Protein AF-A0A4P6JIM8-F1 (afdb_monomer_lite)

Secondary structure (DSSP, 8-state):
--TTTTTGGG-TT-S-THHHHHHHHHHHH----------GGGS-----SEEEEEES-HHHHHHIIIIIT--EEEEEEEETTTTEEEEEEE-SS-SS-EEEEEE-TT-PPPPP-

Structure (mmCIF, N/CA/C/O backbone):
data_AF-A0A4P6JIM8-F1
#
_entry.id   AF-A0A4P6JIM8-F1
#
loop_
_atom_site.group_PDB
_atom_site.id
_atom_site.type_symbol
_atom_site.label_atom_id
_atom_site.label_alt_id
_atom_site.label_comp_id
_atom_site.label_asym_id
_atom_site.label_entity_id
_atom_site.label_seq_id
_atom_site.pdbx_PDB_ins_code
_atom_site.Cartn_x
_atom_site.Cartn_y
_atom_site.Cartn_z
_atom_site.occupancy
_atom_site.B_iso_or_equiv
_atom_site.auth_seq_id
_atom_site.auth_comp_id
_atom_site.auth_asym_id
_atom_site.auth_atom_id
_atom_site.pdbx_PDB_model_num
ATOM 1 N N . MET A 1 1 ? 17.691 5.859 5.488 1.00 37.38 1 MET A N 1
ATOM 2 C CA . MET A 1 1 ? 17.201 6.583 4.289 1.00 37.38 1 MET A CA 1
ATOM 3 C C . MET A 1 1 ? 15.914 7.335 4.661 1.00 37.38 1 MET A C 1
ATOM 5 O O . MET A 1 1 ? 15.002 7.467 3.856 1.00 37.38 1 MET A O 1
ATOM 9 N N . ASP A 1 2 ? 15.859 7.884 5.883 1.00 37.16 2 ASP A N 1
ATOM 10 C CA . ASP A 1 2 ? 14.596 7.929 6.650 1.00 37.16 2 ASP A CA 1
ATOM 11 C C . ASP A 1 2 ? 14.056 9.359 6.836 1.00 37.16 2 ASP A C 1
ATOM 13 O O . ASP A 1 2 ? 12.953 9.570 7.327 1.00 37.16 2 ASP A O 1
ATOM 17 N N . ASN A 1 3 ? 14.809 10.366 6.381 1.00 34.84 3 ASN A N 1
ATOM 18 C CA . ASN A 1 3 ? 14.532 11.774 6.687 1.00 34.84 3 ASN A CA 1
ATOM 19 C C . ASN A 1 3 ? 13.673 12.512 5.645 1.00 34.84 3 ASN A C 1
ATOM 21 O O . ASN A 1 3 ? 13.305 13.657 5.885 1.00 34.84 3 ASN A O 1
ATOM 25 N N . ILE A 1 4 ? 13.348 11.900 4.498 1.00 45.25 4 ILE A N 1
ATOM 26 C CA . ILE A 1 4 ? 12.535 12.555 3.450 1.00 45.25 4 ILE A CA 1
ATOM 27 C C . ILE A 1 4 ? 11.038 12.259 3.637 1.00 45.25 4 ILE A C 1
ATOM 29 O O . ILE A 1 4 ? 10.200 13.130 3.418 1.00 45.25 4 ILE A O 1
ATOM 33 N N . CYS A 1 5 ? 10.683 11.054 4.098 1.00 44.03 5 CYS A N 1
ATOM 34 C CA . CYS A 1 5 ? 9.285 10.618 4.186 1.00 44.03 5 CYS A CA 1
ATOM 35 C C . CYS A 1 5 ? 8.463 11.375 5.243 1.00 44.03 5 CYS A C 1
ATOM 37 O O . CYS A 1 5 ? 7.279 11.618 5.030 1.00 44.03 5 CYS A O 1
ATOM 39 N N . ASN A 1 6 ? 9.087 11.810 6.342 1.00 40.25 6 ASN A N 1
ATOM 40 C CA . ASN A 1 6 ? 8.390 12.556 7.393 1.00 40.25 6 ASN A CA 1
ATOM 41 C C . ASN A 1 6 ? 8.058 14.008 7.004 1.00 40.25 6 ASN A C 1
ATOM 43 O O . ASN A 1 6 ? 7.178 14.600 7.618 1.00 40.25 6 ASN A O 1
ATOM 47 N N . SER A 1 7 ? 8.722 14.595 5.996 1.00 39.44 7 SER A N 1
ATOM 48 C CA . SER A 1 7 ? 8.581 16.032 5.701 1.00 39.44 7 SER A CA 1
ATOM 49 C C . SER A 1 7 ? 7.537 16.366 4.631 1.00 39.44 7 SER A C 1
ATOM 51 O O . SER A 1 7 ? 7.163 17.530 4.493 1.00 39.44 7 SER A O 1
ATOM 53 N N . LEU A 1 8 ? 7.077 15.390 3.841 1.00 40.44 8 LEU A N 1
ATOM 54 C CA . LEU A 1 8 ? 6.176 15.658 2.711 1.00 40.44 8 LEU A CA 1
ATOM 55 C C . LEU A 1 8 ? 4.725 15.923 3.143 1.00 40.44 8 LEU A C 1
ATOM 57 O O . LEU A 1 8 ? 3.995 16.593 2.416 1.00 40.44 8 LEU A O 1
ATOM 61 N N . VAL A 1 9 ? 4.323 15.485 4.342 1.00 43.75 9 VAL A N 1
ATOM 62 C CA . VAL A 1 9 ? 2.962 15.706 4.868 1.00 43.75 9 VAL A CA 1
ATOM 63 C C . VAL A 1 9 ? 2.783 17.117 5.459 1.00 43.75 9 VAL A C 1
ATOM 65 O O . VAL A 1 9 ? 1.659 17.599 5.564 1.00 43.75 9 VAL A O 1
ATOM 68 N N . ASP A 1 10 ? 3.872 17.828 5.768 1.00 38.28 10 ASP A N 1
ATOM 69 C CA . ASP A 1 10 ? 3.820 19.182 6.347 1.00 38.28 10 ASP A CA 1
ATOM 70 C C . ASP A 1 10 ? 4.010 20.302 5.298 1.00 38.28 10 ASP A C 1
ATOM 72 O O . ASP A 1 10 ? 4.033 21.483 5.639 1.00 38.28 10 ASP A O 1
ATOM 76 N N . CYS A 1 11 ? 4.132 19.961 4.008 1.00 38.00 11 CYS A N 1
ATOM 77 C CA . CYS A 1 11 ? 4.525 20.900 2.942 1.00 38.00 11 CYS A CA 1
ATOM 78 C C . CYS A 1 11 ? 3.443 21.229 1.894 1.00 38.00 11 CYS A C 1
ATOM 80 O O . CYS A 1 11 ? 3.746 21.799 0.845 1.00 38.00 11 CYS A O 1
ATOM 82 N N . LEU A 1 12 ? 2.168 20.966 2.173 1.00 38.94 12 LEU A N 1
ATOM 83 C CA . LEU A 1 12 ? 1.058 21.553 1.413 1.00 38.94 12 LEU A CA 1
ATOM 84 C C . LEU A 1 12 ? 0.401 22.620 2.303 1.00 38.94 12 LEU A C 1
ATOM 86 O O . LEU A 1 12 ? -0.417 22.250 3.141 1.00 38.94 12 LEU A O 1
ATOM 90 N N . PRO A 1 13 ? 0.748 23.924 2.184 1.00 42.94 13 PRO A N 1
ATOM 91 C CA . PRO A 1 13 ? 0.773 24.635 0.906 1.00 42.94 13 PRO A CA 1
ATOM 92 C C . PRO A 1 13 ? 1.829 25.761 0.850 1.00 42.94 13 PRO A C 1
ATOM 94 O O . PRO A 1 13 ? 1.505 26.911 1.145 1.00 42.94 13 PRO A O 1
ATOM 97 N N . GLN A 1 14 ? 3.072 25.508 0.429 1.00 39.59 14 GLN A N 1
ATOM 98 C CA . GLN A 1 14 ? 3.982 26.616 0.094 1.00 39.59 14 GLN A CA 1
ATOM 99 C C . GLN A 1 14 ? 4.740 26.381 -1.212 1.00 39.59 14 GLN A C 1
ATOM 101 O O . GLN A 1 14 ? 5.315 25.335 -1.490 1.00 39.59 14 GLN A O 1
ATOM 106 N N . ARG A 1 15 ? 4.643 27.405 -2.057 1.00 42.53 15 ARG A N 1
ATOM 107 C CA . ARG A 1 15 ? 5.151 27.494 -3.421 1.00 42.53 15 ARG A CA 1
ATOM 108 C C . ARG A 1 15 ? 6.684 27.348 -3.408 1.00 42.53 15 ARG A C 1
ATOM 110 O O . ARG A 1 15 ? 7.339 27.932 -2.555 1.00 42.53 15 ARG A O 1
ATOM 117 N N . ASN A 1 16 ? 7.216 26.634 -4.404 1.00 41.09 16 ASN A N 1
ATOM 118 C CA . ASN A 1 16 ? 8.638 26.368 -4.697 1.00 41.09 16 ASN A CA 1
ATOM 119 C C . ASN A 1 16 ? 9.379 25.337 -3.814 1.00 41.09 16 ASN A C 1
ATOM 121 O O . ASN A 1 16 ? 10.208 25.677 -2.977 1.00 41.09 16 ASN A O 1
ATOM 125 N N . CYS A 1 17 ? 9.207 24.052 -4.154 1.00 40.41 17 CYS A N 1
ATOM 126 C CA . CYS A 1 17 ? 10.015 22.914 -3.677 1.00 40.41 17 CYS A CA 1
ATOM 127 C C . CYS A 1 17 ? 11.519 22.958 -4.046 1.00 40.41 17 CYS A C 1
ATOM 129 O O . CYS A 1 17 ? 12.278 22.108 -3.588 1.00 40.41 17 CYS A O 1
ATOM 131 N N . SER A 1 18 ? 11.989 23.909 -4.861 1.00 45.91 18 SER A N 1
ATOM 132 C CA . SER A 1 18 ? 13.383 23.919 -5.337 1.00 45.91 18 SER A CA 1
ATOM 133 C C . SER A 1 18 ? 14.402 24.348 -4.275 1.00 45.91 18 SER A C 1
ATOM 135 O O . SER A 1 18 ? 15.526 23.856 -4.273 1.00 45.91 18 SER A O 1
ATOM 137 N N . ALA A 1 19 ? 14.028 25.221 -3.335 1.00 41.22 19 ALA A N 1
ATOM 138 C CA . ALA A 1 19 ? 14.995 25.836 -2.421 1.00 41.22 19 ALA A CA 1
ATOM 139 C C . ALA A 1 19 ? 15.463 24.907 -1.281 1.00 41.22 19 ALA A C 1
ATOM 141 O O . ALA A 1 19 ? 16.613 24.989 -0.848 1.00 41.22 19 ALA A O 1
ATOM 142 N N . LEU A 1 20 ? 14.601 24.002 -0.804 1.00 44.16 20 LEU A N 1
ATOM 143 C CA . LEU A 1 20 ? 14.899 23.148 0.356 1.00 44.16 20 LEU A CA 1
ATOM 144 C C . LEU A 1 20 ? 15.730 21.908 -0.010 1.00 44.16 20 LEU A C 1
ATOM 146 O O . LEU A 1 20 ? 16.654 21.553 0.723 1.00 44.16 20 LEU A O 1
ATOM 150 N N . ALA A 1 21 ? 15.493 21.309 -1.182 1.00 47.53 21 ALA A N 1
ATOM 151 C CA . ALA A 1 21 ? 16.329 20.221 -1.702 1.00 47.53 21 ALA A CA 1
ATOM 152 C C . ALA A 1 21 ? 17.781 20.683 -1.954 1.00 47.53 21 ALA A C 1
ATOM 154 O O . ALA A 1 21 ? 18.746 19.943 -1.749 1.00 47.53 21 ALA A O 1
ATOM 155 N N . GLU A 1 22 ? 17.943 21.948 -2.344 1.00 44.38 22 GLU A N 1
ATOM 156 C CA . GLU A 1 22 ? 19.227 22.562 -2.660 1.00 44.38 22 GLU A CA 1
ATOM 157 C C . GLU A 1 22 ? 20.127 22.830 -1.444 1.00 44.38 22 GLU A C 1
ATOM 159 O O . GLU A 1 22 ? 21.359 22.820 -1.585 1.00 44.38 22 GLU A O 1
ATOM 164 N N . ALA A 1 23 ? 19.536 23.080 -0.274 1.00 44.47 23 ALA A N 1
ATOM 165 C CA . ALA A 1 23 ? 20.270 23.345 0.961 1.00 44.47 23 ALA A CA 1
ATOM 166 C C . ALA A 1 23 ? 20.845 22.054 1.566 1.00 44.47 23 ALA A C 1
ATOM 168 O O . ALA A 1 23 ? 22.008 22.032 1.975 1.00 44.47 23 ALA A O 1
ATOM 169 N N . LEU A 1 24 ? 20.079 20.955 1.539 1.00 48.84 24 LEU A N 1
ATOM 170 C CA . LEU A 1 24 ? 20.529 19.667 2.074 1.00 48.84 24 LEU A CA 1
ATOM 171 C C . LEU A 1 24 ? 21.679 19.064 1.248 1.00 48.84 24 LEU A C 1
ATOM 173 O O . LEU A 1 24 ? 22.679 18.626 1.808 1.00 48.84 24 LEU A O 1
ATOM 177 N N . PHE A 1 25 ? 21.597 19.092 -0.086 1.00 44.22 25 PHE A N 1
ATOM 178 C CA . PHE A 1 25 ? 22.611 18.477 -0.957 1.00 44.22 25 PHE A CA 1
ATOM 179 C C . PHE A 1 25 ? 23.996 19.157 -0.878 1.00 44.22 25 PHE A C 1
ATOM 181 O O . PHE A 1 25 ? 25.038 18.508 -1.016 1.00 44.22 25 PHE A O 1
ATOM 188 N N . THR A 1 26 ? 24.019 20.469 -0.622 1.00 42.91 26 THR A N 1
ATOM 189 C CA . THR A 1 26 ? 25.259 21.261 -0.554 1.00 42.91 26 THR A CA 1
ATOM 190 C C . THR A 1 26 ? 26.034 20.997 0.740 1.00 42.91 26 THR A C 1
ATOM 192 O O . THR A 1 26 ? 27.263 20.936 0.712 1.00 42.91 26 THR A O 1
ATOM 195 N N . MET A 1 27 ? 25.336 20.794 1.863 1.00 48.19 27 MET A N 1
ATOM 196 C CA . MET A 1 27 ? 25.985 20.602 3.165 1.00 48.19 27 MET A CA 1
ATOM 197 C C . MET A 1 27 ? 26.636 19.220 3.333 1.00 48.19 27 MET A C 1
ATOM 199 O O . MET A 1 27 ? 27.608 19.109 4.072 1.00 48.19 27 MET A O 1
ATOM 203 N N . PHE A 1 28 ? 26.180 18.188 2.611 1.00 50.38 28 PHE A N 1
ATOM 204 C CA . PHE A 1 28 ? 26.717 16.824 2.749 1.00 50.38 28 PHE A CA 1
ATOM 205 C C . PHE A 1 28 ? 27.874 16.469 1.799 1.00 50.38 28 PHE A C 1
ATOM 207 O O . PHE A 1 28 ? 28.575 15.494 2.053 1.00 50.38 28 PHE A O 1
ATOM 214 N N . THR A 1 29 ? 28.103 17.218 0.711 1.00 56.72 29 THR A N 1
ATOM 215 C CA . THR A 1 29 ? 29.044 16.787 -0.350 1.00 56.72 29 THR A CA 1
ATOM 216 C C . THR A 1 29 ? 30.269 17.680 -0.549 1.00 56.72 29 THR A C 1
ATOM 218 O O . THR A 1 29 ? 31.181 17.289 -1.276 1.00 56.72 29 THR A O 1
ATOM 221 N N . GLY A 1 30 ? 30.314 18.884 0.039 1.00 44.66 30 GLY A N 1
ATOM 222 C CA . GLY A 1 30 ? 31.434 19.829 -0.121 1.00 44.66 30 GLY A CA 1
ATOM 223 C C . GLY A 1 30 ? 31.719 20.263 -1.572 1.00 44.66 30 GLY A C 1
ATOM 224 O O . GLY A 1 30 ? 32.714 20.935 -1.847 1.00 44.66 30 GLY A O 1
ATOM 225 N N . ARG A 1 31 ? 30.864 19.887 -2.529 1.00 56.78 31 ARG A N 1
ATOM 226 C CA . ARG A 1 31 ? 31.055 20.131 -3.959 1.00 56.78 31 ARG A CA 1
ATOM 227 C C . ARG A 1 31 ? 30.418 21.472 -4.321 1.00 56.78 31 ARG A C 1
ATOM 229 O O . ARG A 1 31 ? 29.209 21.639 -4.179 1.00 56.78 31 ARG A O 1
ATOM 236 N N . ARG A 1 32 ? 31.213 22.433 -4.823 1.00 52.69 32 ARG A N 1
ATOM 237 C CA . ARG A 1 32 ? 30.679 23.667 -5.439 1.00 52.69 32 ARG A CA 1
ATOM 238 C C . ARG A 1 32 ? 29.628 23.282 -6.484 1.00 52.69 32 ARG A C 1
ATOM 240 O O . ARG A 1 32 ? 29.932 22.503 -7.390 1.00 52.69 32 ARG A O 1
ATOM 247 N N . LYS A 1 33 ? 28.424 23.857 -6.382 1.00 48.19 33 LYS A N 1
ATOM 248 C CA . LYS A 1 33 ? 27.406 23.782 -7.433 1.00 48.19 33 LYS A CA 1
ATOM 249 C C . LYS A 1 33 ? 28.012 24.342 -8.716 1.00 48.19 33 LYS A C 1
ATOM 251 O O . LYS A 1 33 ? 28.247 25.540 -8.836 1.00 48.19 33 LYS A O 1
ATOM 256 N N . LYS A 1 34 ? 28.289 23.465 -9.677 1.00 51.47 34 LYS A N 1
ATOM 257 C CA . LYS A 1 34 ? 28.389 23.878 -11.070 1.00 51.47 34 LYS A CA 1
ATOM 258 C C . LYS A 1 34 ? 26.957 24.220 -11.458 1.00 51.47 34 LYS A C 1
ATOM 260 O O . LYS A 1 34 ? 26.107 23.336 -11.391 1.00 51.47 34 LYS A O 1
ATOM 265 N N . THR A 1 35 ? 26.672 25.484 -11.759 1.00 52.47 35 THR A N 1
ATOM 266 C CA . THR A 1 35 ? 25.367 25.883 -12.292 1.00 52.47 35 THR A CA 1
ATOM 267 C C . THR A 1 35 ? 25.175 25.121 -13.596 1.00 52.47 35 THR A C 1
ATOM 269 O O . THR A 1 35 ? 25.773 25.450 -14.619 1.00 52.47 35 THR A O 1
ATOM 272 N N . MET A 1 36 ? 24.451 24.010 -13.522 1.00 57.00 36 MET A N 1
ATOM 273 C CA . MET A 1 36 ? 24.111 23.205 -14.679 1.00 57.00 36 MET A CA 1
ATOM 274 C C . MET A 1 36 ? 22.872 23.864 -15.262 1.00 57.00 36 MET A C 1
ATOM 276 O O . MET A 1 36 ? 21.818 23.868 -14.629 1.00 57.00 36 MET A O 1
ATOM 280 N N . ASN A 1 37 ? 23.021 24.475 -16.436 1.00 63.56 37 ASN A N 1
ATOM 281 C CA . ASN A 1 37 ? 21.886 24.907 -17.239 1.00 63.56 37 ASN A CA 1
ATOM 282 C C . ASN A 1 37 ? 21.162 23.644 -17.712 1.00 63.56 37 ASN A C 1
ATOM 284 O O . ASN A 1 37 ? 21.456 23.127 -18.784 1.00 63.56 37 ASN A O 1
ATOM 288 N N . LEU A 1 38 ? 20.279 23.117 -16.864 1.00 64.50 38 LEU A N 1
ATOM 289 C CA . LEU A 1 38 ? 19.418 21.992 -17.193 1.00 64.50 38 LEU A CA 1
ATOM 290 C C . LEU A 1 38 ? 18.416 22.481 -18.233 1.00 64.50 38 LEU A C 1
ATOM 292 O O . LEU A 1 38 ? 17.565 23.330 -17.959 1.00 64.50 38 LEU A O 1
ATOM 296 N N . THR A 1 39 ? 18.544 21.977 -19.451 1.00 68.06 39 THR A N 1
ATOM 297 C CA . THR A 1 39 ? 17.518 22.153 -20.470 1.00 68.06 39 THR A CA 1
ATOM 298 C C . THR A 1 39 ? 16.335 21.246 -20.135 1.00 68.06 39 THR A C 1
ATOM 300 O O . THR A 1 39 ? 16.476 20.241 -19.441 1.00 68.06 39 THR A O 1
ATOM 303 N N . LYS A 1 40 ? 15.136 21.557 -20.641 1.00 61.62 40 LYS A N 1
ATOM 304 C CA . LYS A 1 40 ? 13.946 20.707 -20.441 1.00 61.62 40 LYS A CA 1
ATOM 305 C C . LYS A 1 40 ? 14.167 19.253 -20.902 1.00 61.62 40 LYS A C 1
ATOM 307 O O . LYS A 1 40 ? 13.522 18.354 -20.376 1.00 61.62 40 LYS A O 1
ATOM 312 N N . ALA A 1 41 ? 15.072 19.029 -21.857 1.00 65.38 41 ALA A N 1
ATOM 313 C CA . ALA A 1 41 ? 15.445 17.698 -22.331 1.00 65.38 41 ALA A CA 1
ATOM 314 C C . ALA A 1 41 ? 16.283 16.902 -21.310 1.00 65.38 41 ALA A C 1
ATOM 316 O O . ALA A 1 41 ? 16.228 15.676 -21.318 1.00 65.38 41 ALA A O 1
ATOM 317 N N . ASP A 1 42 ? 16.996 17.580 -20.403 1.00 71.75 42 ASP A N 1
ATOM 318 C CA . ASP A 1 42 ? 17.834 16.944 -19.375 1.00 71.75 42 ASP A CA 1
ATOM 319 C C . ASP A 1 42 ? 17.015 16.408 -18.186 1.00 71.75 42 ASP A C 1
ATOM 321 O O . ASP A 1 42 ? 17.513 15.609 -17.395 1.00 71.75 42 ASP A O 1
ATOM 325 N N . ILE A 1 43 ? 15.744 16.815 -18.064 1.00 79.06 43 ILE A N 1
ATOM 326 C CA . ILE A 1 43 ? 14.789 16.312 -17.064 1.00 79.06 43 ILE A CA 1
ATOM 327 C C . ILE A 1 43 ? 13.731 15.473 -17.789 1.00 79.06 43 ILE A C 1
ATOM 329 O O . ILE A 1 43 ? 12.565 15.852 -17.913 1.00 79.06 43 ILE A O 1
ATOM 333 N N . ALA A 1 44 ? 14.158 14.333 -18.331 1.00 85.19 44 ALA A N 1
ATOM 334 C CA . ALA A 1 44 ? 13.252 13.389 -18.974 1.00 85.19 44 ALA A CA 1
ATOM 335 C C . ALA A 1 44 ? 12.319 12.744 -17.933 1.00 85.19 44 ALA A C 1
ATOM 337 O O . ALA A 1 44 ? 12.778 12.238 -16.909 1.00 85.19 44 ALA A O 1
ATOM 338 N N . TRP A 1 45 ? 11.011 12.746 -18.206 1.00 85.75 45 TRP A N 1
ATOM 339 C CA . TRP A 1 45 ? 10.012 12.038 -17.401 1.00 85.75 45 TRP A CA 1
ATOM 340 C C . TRP A 1 45 ? 10.286 10.528 -17.406 1.00 85.75 45 TRP A C 1
ATOM 342 O O . TRP A 1 45 ? 10.372 9.928 -18.475 1.00 85.75 45 TRP A O 1
ATOM 352 N N . GLN A 1 46 ? 10.390 9.924 -16.218 1.00 87.19 46 GLN A N 1
ATOM 353 C CA . GLN A 1 46 ? 10.740 8.504 -16.037 1.00 87.19 46 GLN A CA 1
ATOM 354 C C . GLN A 1 46 ? 9.560 7.629 -15.586 1.00 87.19 46 GLN A C 1
ATOM 356 O O . GLN A 1 46 ? 9.741 6.453 -15.283 1.00 87.19 46 GLN A O 1
ATOM 361 N N . GLY A 1 47 ? 8.345 8.183 -15.542 1.00 89.38 47 GLY A N 1
ATOM 362 C CA . GLY A 1 47 ? 7.170 7.487 -15.019 1.00 89.38 47 GLY A CA 1
ATOM 363 C C . GLY A 1 47 ? 6.894 7.774 -13.543 1.00 89.38 47 GLY A C 1
ATOM 364 O O . GLY A 1 47 ? 7.451 8.697 -12.949 1.00 89.38 47 GLY A O 1
ATOM 365 N N . ILE A 1 48 ? 5.974 6.991 -12.978 1.00 89.75 48 ILE A N 1
ATOM 366 C CA . ILE A 1 48 ? 5.529 7.101 -11.586 1.00 89.75 48 ILE A CA 1
ATOM 367 C C . ILE A 1 48 ? 6.390 6.180 -10.723 1.00 89.75 48 ILE A C 1
ATOM 369 O O . ILE A 1 48 ? 6.476 4.985 -10.994 1.00 89.75 48 ILE A O 1
ATOM 373 N N . ASP A 1 49 ? 6.985 6.735 -9.669 1.00 90.06 49 ASP A N 1
ATOM 374 C CA . ASP A 1 49 ? 7.727 5.955 -8.677 1.00 90.06 49 ASP A CA 1
ATOM 375 C C . ASP A 1 49 ? 6.787 5.254 -7.682 1.00 90.06 49 ASP A C 1
ATOM 377 O O . ASP A 1 49 ? 6.900 4.051 -7.450 1.00 90.06 49 ASP A O 1
ATOM 381 N N . HIS A 1 50 ? 5.816 5.985 -7.132 1.00 93.50 50 HIS A N 1
ATOM 382 C CA . H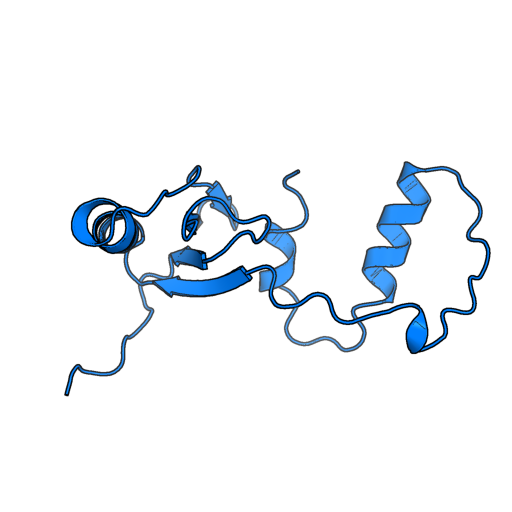IS A 1 50 ? 4.774 5.428 -6.274 1.00 93.50 50 HIS A CA 1
ATOM 383 C C . HIS A 1 50 ? 3.498 6.270 -6.274 1.00 93.50 50 HIS A C 1
ATOM 385 O O . HIS A 1 50 ? 3.488 7.427 -6.697 1.00 93.50 50 HIS A O 1
ATOM 391 N N . VAL A 1 51 ? 2.427 5.679 -5.748 1.00 93.94 51 VAL A N 1
ATOM 392 C CA . VAL A 1 51 ? 1.161 6.354 -5.453 1.00 93.94 51 VAL A CA 1
ATOM 393 C C . VAL A 1 51 ? 0.948 6.358 -3.943 1.00 93.94 51 VAL A C 1
ATOM 395 O O . VAL A 1 51 ? 0.922 5.297 -3.320 1.00 93.94 51 VAL A O 1
ATOM 398 N N . ALA A 1 52 ? 0.796 7.548 -3.360 1.00 93.50 52 ALA A N 1
ATOM 399 C CA . ALA A 1 52 ? 0.479 7.714 -1.945 1.00 93.50 52 ALA A CA 1
ATOM 400 C C . ALA A 1 52 ? -1.037 7.630 -1.716 1.00 93.50 52 ALA A C 1
ATOM 402 O O . ALA A 1 52 ? -1.814 8.298 -2.400 1.00 93.50 52 ALA A O 1
ATOM 403 N N . LEU A 1 53 ? -1.446 6.806 -0.755 1.00 92.81 53 LEU A N 1
ATOM 404 C CA . LEU A 1 53 ? -2.837 6.491 -0.443 1.00 92.81 53 LEU A CA 1
ATOM 405 C C . LEU A 1 53 ? -3.058 6.560 1.071 1.00 92.81 53 LEU A C 1
ATOM 407 O O . LEU A 1 53 ? -2.161 6.244 1.850 1.00 92.81 53 LEU A O 1
ATOM 411 N N . ALA A 1 54 ? -4.261 6.951 1.484 1.00 92.44 54 ALA A N 1
ATOM 412 C CA . ALA A 1 54 ? -4.687 6.895 2.878 1.00 92.44 54 ALA A CA 1
ATOM 413 C C . ALA A 1 54 ? -5.594 5.682 3.098 1.00 92.44 54 ALA A C 1
ATOM 415 O O . ALA A 1 54 ? -6.377 5.321 2.218 1.00 92.44 54 ALA A O 1
ATOM 416 N N . THR A 1 55 ? -5.505 5.077 4.276 1.00 93.69 55 THR A N 1
ATOM 417 C CA . THR A 1 55 ? -6.379 3.980 4.696 1.00 93.69 55 THR A CA 1
ATOM 418 C C . THR A 1 55 ? -6.776 4.140 6.163 1.00 93.69 55 THR A C 1
ATOM 420 O O . THR A 1 55 ? -5.939 4.581 6.951 1.00 93.69 55 THR A O 1
ATOM 423 N N . PRO A 1 56 ? -8.018 3.804 6.557 1.00 93.31 56 PRO A N 1
ATOM 424 C CA . PRO A 1 56 ? -8.415 3.823 7.964 1.00 93.31 56 PRO A CA 1
ATOM 425 C C . PRO A 1 56 ? -7.723 2.745 8.806 1.00 93.31 56 PRO A C 1
ATOM 427 O O . PRO A 1 56 ? -7.550 2.935 10.005 1.00 93.31 56 PRO A O 1
ATOM 430 N N . ASP A 1 57 ? -7.311 1.636 8.186 1.00 94.25 57 ASP A N 1
ATOM 431 C CA . ASP A 1 57 ? -6.684 0.503 8.866 1.00 94.25 57 ASP 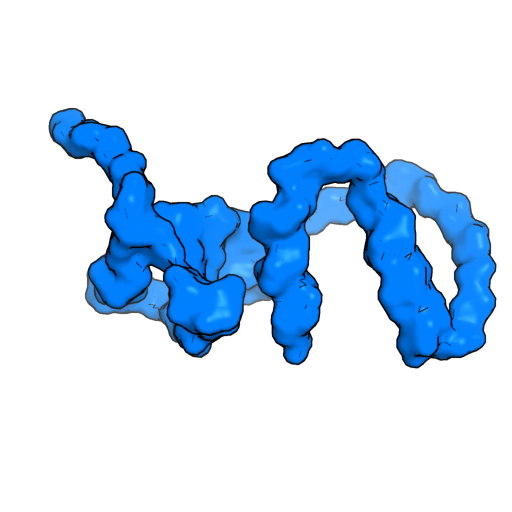A CA 1
ATOM 432 C C . ASP A 1 57 ? -5.590 -0.101 7.976 1.00 94.25 57 ASP A C 1
ATOM 434 O O . ASP A 1 57 ? -5.852 -0.678 6.908 1.00 94.25 57 ASP A O 1
ATOM 438 N N . LEU A 1 58 ? -4.340 0.053 8.415 1.00 95.31 58 LEU A N 1
ATOM 439 C CA . LEU A 1 58 ? -3.175 -0.419 7.679 1.00 95.31 58 LEU A CA 1
ATOM 440 C C . LEU A 1 58 ? -3.074 -1.945 7.661 1.00 95.31 58 LEU A C 1
ATOM 442 O O . LEU A 1 58 ? -2.678 -2.501 6.640 1.00 95.31 58 LEU A O 1
ATOM 446 N N . GLU A 1 59 ? -3.471 -2.626 8.735 1.00 96.62 59 GLU A N 1
ATOM 447 C CA . GLU A 1 59 ? -3.402 -4.090 8.812 1.00 96.62 59 GLU A CA 1
ATOM 448 C C . GLU A 1 59 ? -4.398 -4.719 7.839 1.00 96.62 59 GLU A C 1
ATOM 450 O O . GLU A 1 59 ? -4.032 -5.573 7.031 1.00 96.62 59 GLU A O 1
ATOM 455 N N . THR A 1 60 ? -5.641 -4.225 7.837 1.00 96.44 60 THR A N 1
ATOM 456 C CA . THR A 1 60 ? -6.670 -4.666 6.881 1.00 96.44 60 THR A CA 1
ATOM 457 C C . THR A 1 60 ? -6.227 -4.419 5.434 1.00 96.44 60 THR A C 1
ATOM 459 O O . THR A 1 60 ? -6.463 -5.239 4.543 1.00 96.44 60 THR A O 1
ATOM 462 N N . THR A 1 61 ? -5.525 -3.310 5.192 1.00 96.25 61 THR A N 1
ATOM 463 C CA . THR A 1 61 ? -4.979 -2.984 3.868 1.00 96.25 61 THR A CA 1
ATOM 464 C C . THR A 1 61 ? -3.874 -3.953 3.457 1.00 96.25 61 THR A C 1
ATOM 466 O O . THR A 1 61 ? -3.904 -4.481 2.344 1.00 96.25 61 THR A O 1
ATOM 469 N N . ILE A 1 62 ? -2.912 -4.219 4.344 1.00 97.31 62 ILE A N 1
ATOM 470 C CA . ILE A 1 62 ? -1.823 -5.170 4.095 1.00 97.31 62 ILE A CA 1
ATOM 471 C C . ILE A 1 62 ? -2.393 -6.560 3.821 1.00 97.31 62 ILE A C 1
ATOM 473 O O . ILE A 1 62 ? -1.983 -7.179 2.841 1.00 97.31 62 ILE A O 1
ATOM 477 N N . HIS A 1 63 ? -3.367 -7.013 4.614 1.00 97.56 63 HIS A N 1
ATOM 478 C CA . HIS A 1 63 ? -4.041 -8.293 4.409 1.00 97.56 63 HIS A CA 1
ATOM 479 C C . HIS A 1 63 ? -4.640 -8.399 3.002 1.00 97.56 63 HIS A C 1
ATOM 481 O O . HIS A 1 63 ? -4.383 -9.366 2.288 1.00 97.56 63 HIS A O 1
ATOM 487 N N . PHE A 1 64 ? -5.377 -7.381 2.549 1.00 97.12 64 PHE A N 1
ATOM 488 C CA . PHE A 1 64 ? -5.949 -7.392 1.203 1.00 97.12 64 PHE A CA 1
ATOM 489 C C . PHE A 1 64 ? -4.868 -7.500 0.117 1.00 97.12 64 PHE A C 1
ATOM 491 O O . PHE A 1 64 ? -4.914 -8.384 -0.737 1.00 97.12 64 PHE A O 1
ATOM 498 N N . TYR A 1 65 ? -3.862 -6.628 0.140 1.00 96.94 65 TYR A N 1
ATOM 499 C CA . TYR A 1 65 ? -2.865 -6.627 -0.929 1.00 96.94 65 TYR A CA 1
ATOM 500 C C . TYR A 1 65 ? -1.915 -7.833 -0.875 1.00 96.94 65 TYR A C 1
ATOM 502 O O . TYR A 1 65 ? -1.515 -8.335 -1.924 1.00 96.94 65 TYR A O 1
ATOM 510 N N . CYS A 1 66 ? -1.553 -8.324 0.308 1.00 96.00 66 CYS A N 1
ATOM 511 C CA . CYS A 1 66 ? -0.610 -9.435 0.436 1.00 96.00 66 CYS A CA 1
ATOM 512 C C . CYS A 1 66 ? -1.312 -10.788 0.340 1.00 96.00 66 CYS A C 1
ATOM 514 O O . CYS A 1 66 ? -0.923 -11.616 -0.479 1.00 96.00 66 CYS A O 1
ATOM 516 N N . ASP A 1 67 ? -2.375 -10.999 1.112 1.00 96.69 67 ASP A N 1
ATOM 517 C CA . ASP A 1 67 ? -2.966 -12.330 1.269 1.00 96.69 67 ASP A CA 1
ATOM 518 C C . ASP A 1 67 ? -4.012 -12.622 0.189 1.00 96.69 67 ASP A C 1
ATOM 520 O O . ASP A 1 67 ? -4.143 -13.765 -0.248 1.00 96.69 67 ASP A O 1
ATOM 524 N N . VAL A 1 68 ? -4.733 -11.597 -0.287 1.00 97.12 68 VAL A N 1
ATOM 525 C CA . VAL A 1 68 ? -5.713 -11.761 -1.375 1.00 97.12 68 VAL A CA 1
ATOM 526 C C . VAL A 1 68 ? -5.055 -11.590 -2.743 1.00 97.12 68 VAL A C 1
ATOM 528 O O . VAL A 1 68 ? -5.321 -12.378 -3.650 1.00 97.12 68 VAL A O 1
ATOM 531 N N . LEU A 1 69 ? -4.196 -10.575 -2.912 1.00 95.56 69 LEU A N 1
ATOM 532 C CA . LEU A 1 69 ? -3.589 -10.254 -4.214 1.00 95.56 69 LEU A CA 1
ATOM 533 C C . LEU A 1 69 ? -2.164 -10.798 -4.413 1.00 95.56 69 LEU A C 1
ATOM 535 O O . LEU A 1 69 ? -1.644 -10.717 -5.525 1.00 95.56 69 LEU A O 1
ATOM 539 N N . GLY A 1 70 ? -1.525 -11.363 -3.384 1.00 94.25 70 GLY A N 1
ATOM 540 C CA . GLY A 1 70 ? -0.183 -11.947 -3.495 1.00 94.25 70 GLY A CA 1
ATOM 541 C C . GLY A 1 70 ? 0.952 -10.926 -3.642 1.00 94.25 70 GLY A C 1
ATOM 542 O O . GLY A 1 70 ? 2.029 -11.275 -4.131 1.00 94.25 70 GLY A O 1
ATOM 543 N N . MET A 1 71 ? 0.726 -9.660 -3.274 1.00 95.69 71 MET A N 1
ATOM 544 C CA . MET A 1 71 ? 1.753 -8.612 -3.293 1.00 95.69 71 MET A CA 1
ATOM 545 C C . MET A 1 71 ? 2.644 -8.670 -2.042 1.00 95.69 71 MET A C 1
ATOM 547 O O . MET A 1 71 ? 2.473 -9.516 -1.167 1.00 95.69 71 MET A O 1
ATOM 551 N N . GLN A 1 72 ? 3.638 -7.781 -1.970 1.00 95.06 72 GLN A N 1
ATOM 552 C CA . GLN A 1 72 ? 4.618 -7.767 -0.881 1.00 95.06 72 GLN A CA 1
ATOM 553 C C . GLN A 1 72 ? 4.614 -6.423 -0.158 1.00 95.06 72 GLN A C 1
ATOM 555 O O . GLN A 1 72 ? 4.978 -5.400 -0.746 1.00 95.06 72 GLN A O 1
ATOM 560 N N . ALA A 1 73 ? 4.239 -6.431 1.119 1.00 95.56 73 ALA A N 1
ATOM 561 C CA . ALA A 1 73 ? 4.436 -5.295 2.009 1.00 95.56 73 ALA A CA 1
ATOM 562 C C . ALA A 1 73 ? 5.892 -5.224 2.495 1.00 95.56 73 ALA A C 1
ATOM 564 O O . ALA A 1 73 ? 6.535 -6.240 2.762 1.00 95.56 73 ALA A O 1
ATOM 565 N N . GLY A 1 74 ? 6.414 -4.004 2.584 1.00 92.38 74 GLY A N 1
ATOM 566 C CA . GLY A 1 74 ? 7.667 -3.700 3.263 1.00 92.38 74 GLY A CA 1
ATOM 567 C C . GLY A 1 74 ? 7.477 -3.519 4.768 1.00 92.38 74 GLY A C 1
ATOM 568 O O . GLY A 1 74 ? 6.422 -3.806 5.329 1.00 92.38 74 GLY A O 1
ATOM 569 N N . GLU A 1 75 ? 8.516 -3.000 5.417 1.00 93.69 75 GLU A N 1
ATOM 570 C CA . GLU A 1 75 ? 8.471 -2.648 6.835 1.00 93.69 75 GLU A CA 1
ATOM 571 C C . GLU A 1 75 ? 7.413 -1.566 7.115 1.00 93.69 75 GLU A C 1
ATOM 573 O O . GLU A 1 75 ? 7.177 -0.667 6.298 1.00 93.69 75 GLU A O 1
ATOM 578 N N . ILE A 1 76 ? 6.771 -1.672 8.280 1.00 94.75 76 ILE A N 1
ATOM 579 C CA . ILE A 1 76 ? 5.854 -0.654 8.787 1.00 94.75 76 ILE A CA 1
ATOM 580 C C . ILE A 1 76 ? 6.673 0.370 9.562 1.00 94.75 76 ILE A C 1
ATOM 582 O O . ILE A 1 76 ? 7.271 0.061 10.593 1.00 94.75 76 ILE A O 1
ATOM 586 N N . PHE A 1 77 ? 6.647 1.607 9.090 1.00 90.44 77 PHE A N 1
ATOM 587 C CA . PHE A 1 77 ? 7.321 2.722 9.733 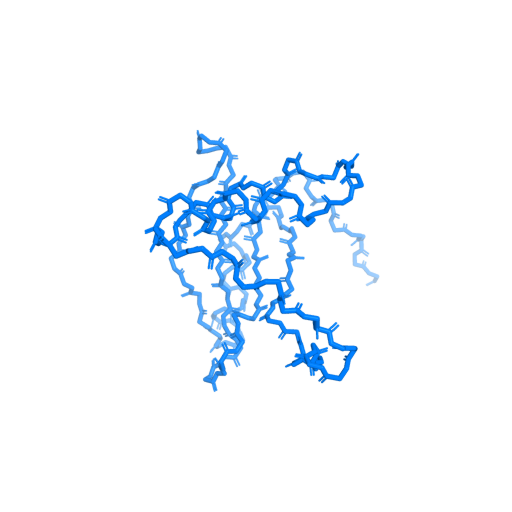1.00 90.44 77 PHE A CA 1
ATOM 588 C C . PHE A 1 77 ? 6.342 3.523 10.593 1.00 90.44 77 PHE A C 1
ATOM 590 O O . PHE A 1 77 ? 5.137 3.578 10.332 1.00 90.44 77 PHE A O 1
ATOM 597 N N . GLN A 1 78 ? 6.886 4.166 11.622 1.00 89.06 78 GLN 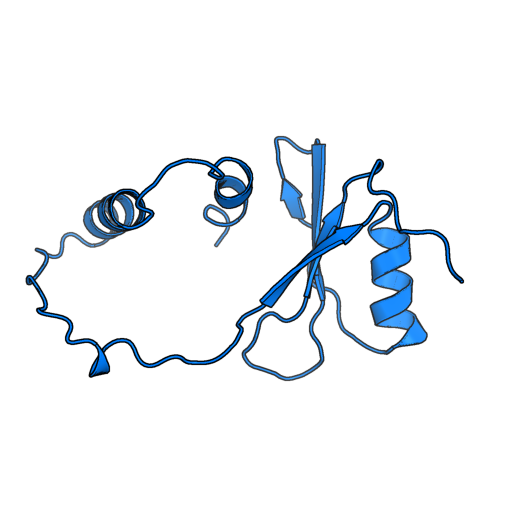A N 1
ATOM 598 C CA . GLN A 1 78 ? 6.173 5.100 12.487 1.00 89.06 78 GLN A CA 1
ATOM 599 C C . GLN A 1 78 ? 6.537 6.530 12.076 1.00 89.06 78 GLN A C 1
ATOM 601 O O . GLN A 1 78 ? 7.717 6.874 11.996 1.00 89.06 78 GLN A O 1
ATOM 606 N N . ALA A 1 79 ? 5.533 7.371 11.851 1.00 77.88 79 ALA A N 1
ATOM 607 C CA . ALA A 1 79 ? 5.690 8.773 11.482 1.00 77.88 79 ALA A CA 1
ATOM 608 C C . ALA A 1 79 ? 4.908 9.687 12.442 1.00 77.88 79 ALA A C 1
ATOM 610 O O . ALA A 1 79 ? 4.073 9.235 13.232 1.00 77.88 79 ALA A O 1
ATOM 611 N N . ARG A 1 80 ? 5.208 10.994 12.403 1.00 73.88 80 ARG A N 1
ATOM 612 C CA . ARG A 1 80 ? 4.611 12.028 13.280 1.00 73.88 80 ARG A CA 1
ATOM 613 C C . ARG A 1 80 ? 4.644 11.651 14.769 1.00 73.88 80 ARG A C 1
ATOM 615 O O . ARG A 1 80 ? 3.605 11.623 15.425 1.00 73.88 80 ARG A O 1
ATOM 622 N N . ASP A 1 81 ? 5.830 11.330 15.280 1.00 74.69 81 ASP A N 1
ATOM 623 C CA . ASP A 1 81 ? 6.049 10.909 16.674 1.00 74.69 81 ASP A CA 1
ATOM 624 C C . ASP A 1 81 ? 5.222 9.673 17.083 1.00 74.69 81 ASP A C 1
ATOM 626 O O . ASP A 1 81 ? 4.735 9.576 18.208 1.00 74.69 81 ASP A O 1
ATOM 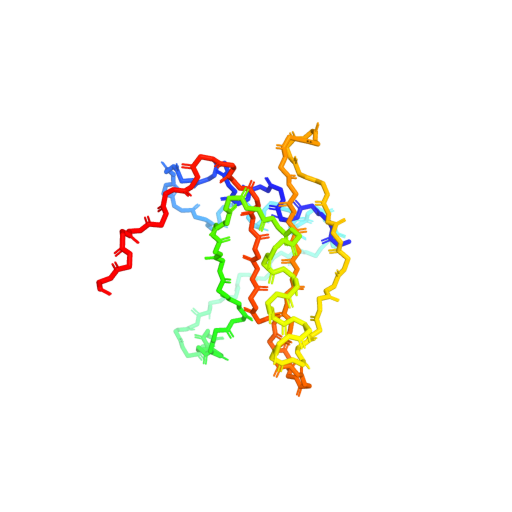630 N N . GLY A 1 82 ? 5.028 8.734 16.149 1.00 72.25 82 GLY A N 1
ATOM 631 C CA . GLY A 1 82 ? 4.272 7.495 16.374 1.00 72.25 82 GLY A CA 1
ATOM 632 C C . GLY A 1 82 ? 2.754 7.647 16.275 1.00 72.25 82 GLY A C 1
ATOM 633 O O . GLY A 1 82 ? 2.021 6.740 16.657 1.00 72.25 82 GLY A O 1
ATOM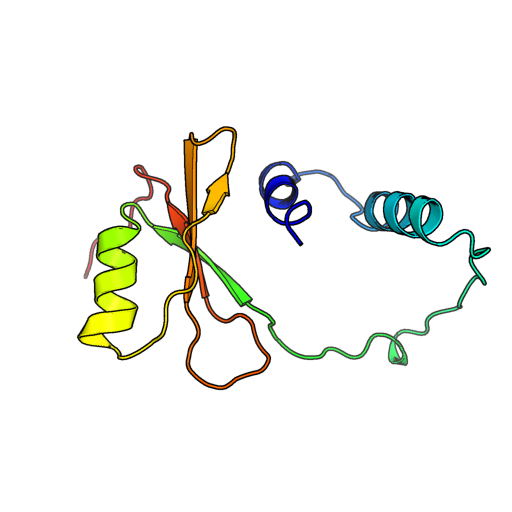 634 N N . LYS A 1 83 ? 2.262 8.789 15.779 1.00 74.31 83 LYS A N 1
ATOM 635 C CA . LYS A 1 83 ? 0.821 9.036 15.611 1.00 74.31 83 LYS A CA 1
ATOM 636 C C . LYS A 1 83 ? 0.244 8.445 14.329 1.00 74.31 83 LYS A C 1
ATOM 638 O O . LYS A 1 83 ? -0.972 8.347 14.218 1.00 74.31 83 LYS A O 1
ATOM 643 N N . THR A 1 84 ? 1.077 8.113 13.348 1.00 83.06 84 THR A N 1
ATOM 644 C CA . THR A 1 84 ? 0.619 7.504 12.094 1.00 83.06 84 THR A CA 1
ATOM 645 C C . THR A 1 84 ? 1.605 6.442 11.635 1.00 83.06 84 THR A C 1
ATOM 647 O O . THR A 1 84 ? 2.820 6.598 11.776 1.00 83.06 84 THR A O 1
ATOM 650 N N . ARG A 1 85 ? 1.065 5.350 11.098 1.00 93.69 85 ARG A N 1
ATOM 651 C CA . ARG A 1 85 ? 1.824 4.230 10.547 1.00 93.69 85 ARG A CA 1
ATOM 652 C C . ARG A 1 85 ? 1.780 4.298 9.035 1.00 93.69 85 ARG A C 1
ATOM 654 O O . ARG A 1 85 ? 0.777 4.718 8.463 1.00 93.69 85 ARG A O 1
ATOM 661 N N . HIS A 1 86 ? 2.847 3.872 8.377 1.00 94.06 86 HIS A N 1
ATOM 662 C CA . HIS A 1 86 ? 2.853 3.802 6.924 1.00 94.06 86 HIS A CA 1
ATOM 663 C C . HIS A 1 86 ? 3.770 2.697 6.407 1.00 94.06 86 HIS A C 1
ATOM 665 O O . HIS A 1 86 ? 4.781 2.375 7.030 1.00 94.06 86 HIS A O 1
ATOM 671 N N . CYS A 1 87 ? 3.417 2.106 5.267 1.00 95.31 87 CYS A N 1
ATOM 672 C CA . CYS A 1 87 ? 4.214 1.059 4.633 1.00 95.31 87 CYS A CA 1
ATOM 673 C C . CYS A 1 87 ? 4.137 1.145 3.107 1.00 95.31 87 CYS A C 1
ATOM 675 O O . CYS A 1 87 ? 3.170 1.655 2.532 1.00 95.31 87 CYS A O 1
ATOM 677 N N . PHE A 1 88 ? 5.158 0.608 2.444 1.00 95.31 88 PHE A N 1
ATOM 678 C CA . PHE A 1 88 ? 5.134 0.402 0.999 1.00 95.31 88 PHE A CA 1
ATOM 679 C C . PHE A 1 88 ? 4.603 -0.993 0.672 1.00 95.31 88 PHE A C 1
ATOM 681 O O . PHE A 1 88 ? 4.946 -1.956 1.354 1.00 95.31 88 PHE A O 1
ATOM 688 N N . ILE A 1 89 ? 3.805 -1.108 -0.386 1.00 96.25 89 ILE A N 1
ATOM 689 C CA . ILE A 1 89 ? 3.346 -2.377 -0.953 1.00 96.25 89 ILE A CA 1
ATOM 690 C C . ILE A 1 89 ? 3.785 -2.432 -2.414 1.00 96.25 89 ILE A C 1
ATOM 692 O O . ILE A 1 89 ? 3.368 -1.619 -3.245 1.00 96.25 89 ILE A O 1
ATOM 696 N N . LYS A 1 90 ? 4.639 -3.406 -2.736 1.00 94.25 90 LYS A N 1
ATOM 697 C CA . LYS A 1 90 ? 5.217 -3.560 -4.070 1.00 94.25 90 LYS A CA 1
ATOM 698 C C . LYS A 1 90 ? 4.341 -4.426 -4.976 1.00 94.25 90 LYS A C 1
ATOM 700 O O . LYS A 1 90 ? 3.981 -5.534 -4.578 1.00 94.25 90 LYS A O 1
ATOM 705 N N . PRO A 1 91 ? 4.089 -4.006 -6.233 1.00 86.31 91 PRO A N 1
ATOM 706 C CA . PRO A 1 91 ? 3.333 -4.779 -7.226 1.00 86.31 91 PRO A CA 1
ATOM 707 C C . PRO A 1 91 ? 4.136 -5.930 -7.859 1.00 86.31 91 PRO A C 1
ATOM 709 O O . PRO A 1 91 ? 3.798 -6.397 -8.942 1.00 86.31 91 PRO A O 1
ATOM 712 N N . GLY A 1 92 ? 5.214 -6.376 -7.210 1.00 86.12 92 GLY A N 1
ATOM 713 C CA . GLY A 1 92 ? 6.136 -7.390 -7.713 1.00 86.12 92 GLY A CA 1
ATOM 714 C C . GLY A 1 92 ? 7.534 -6.836 -7.994 1.00 86.12 92 GLY A C 1
ATOM 715 O O . GLY A 1 92 ? 7.966 -5.844 -7.403 1.00 86.12 92 GLY A O 1
ATOM 716 N N . ASN A 1 93 ? 8.262 -7.499 -8.894 1.00 88.19 93 ASN A N 1
ATOM 717 C CA . ASN A 1 93 ? 9.659 -7.183 -9.193 1.00 88.19 93 ASN A CA 1
ATOM 718 C C . ASN A 1 93 ? 9.782 -6.008 -10.181 1.00 88.19 93 ASN A C 1
ATOM 720 O O . ASN A 1 93 ? 10.016 -6.201 -11.373 1.00 88.19 93 ASN A O 1
ATOM 724 N N . THR A 1 94 ? 9.590 -4.789 -9.682 1.00 86.94 94 THR A N 1
ATOM 725 C CA . THR A 1 94 ? 9.730 -3.534 -10.434 1.00 86.94 94 THR A CA 1
ATOM 726 C C . THR A 1 94 ? 10.671 -2.566 -9.706 1.00 86.94 94 THR A C 1
ATOM 728 O O . THR A 1 94 ? 10.749 -2.608 -8.474 1.00 86.94 94 THR A O 1
ATOM 731 N N . PRO A 1 95 ? 11.398 -1.688 -10.429 1.00 85.50 95 PRO A N 1
ATOM 732 C CA . PRO A 1 95 ? 12.186 -0.623 -9.806 1.00 85.50 95 PRO A CA 1
ATOM 733 C C . PRO A 1 95 ? 11.333 0.425 -9.071 1.00 85.50 95 PRO A C 1
ATOM 735 O O . PRO A 1 95 ? 11.844 1.075 -8.162 1.00 85.50 95 PRO A O 1
ATOM 738 N N . ALA A 1 96 ? 10.058 0.585 -9.442 1.00 87.38 96 ALA A N 1
ATOM 739 C CA . ALA A 1 96 ? 9.136 1.508 -8.782 1.00 87.38 96 ALA A CA 1
ATOM 740 C C . ALA A 1 96 ? 8.827 1.062 -7.340 1.00 87.38 96 ALA A C 1
ATOM 742 O O . ALA A 1 96 ? 8.723 -0.134 -7.053 1.00 87.38 96 ALA A O 1
ATOM 743 N N . GLN A 1 97 ? 8.637 2.018 -6.428 1.00 87.38 97 GLN A N 1
ATOM 744 C CA . GLN A 1 97 ? 8.257 1.725 -5.041 1.00 87.38 97 GLN A CA 1
ATOM 745 C C . GLN A 1 97 ? 6.805 1.231 -4.906 1.00 87.38 97 GLN A C 1
ATOM 747 O O . GLN A 1 97 ? 6.501 0.503 -3.963 1.00 87.38 97 GLN A O 1
ATOM 752 N N . GLY A 1 98 ? 5.926 1.539 -5.867 1.00 92.56 98 GLY A N 1
ATOM 753 C CA . GLY A 1 98 ? 4.582 0.955 -5.938 1.00 92.56 98 GLY A CA 1
ATOM 754 C C . GLY A 1 98 ? 3.526 1.750 -5.173 1.00 92.56 98 GLY A C 1
ATOM 755 O O . GLY A 1 98 ? 3.236 2.890 -5.527 1.00 92.56 98 GLY A O 1
ATOM 756 N N . LEU A 1 99 ? 2.896 1.145 -4.167 1.00 95.81 99 LEU A N 1
ATOM 757 C CA . LEU A 1 99 ? 1.864 1.795 -3.354 1.00 95.81 99 LEU A CA 1
ATOM 758 C C . LEU A 1 99 ? 2.446 2.205 -2.003 1.00 95.81 99 LEU A C 1
ATOM 760 O O . LEU A 1 99 ? 3.151 1.419 -1.380 1.00 95.81 99 LEU A O 1
ATOM 764 N N . HIS A 1 100 ? 2.132 3.410 -1.534 1.00 95.81 100 HIS A N 1
ATOM 765 C CA . HIS A 1 100 ? 2.550 3.906 -0.223 1.00 95.81 100 HIS A CA 1
ATOM 766 C C . HIS A 1 100 ? 1.323 4.247 0.616 1.00 95.81 100 HIS A C 1
ATOM 768 O O . HIS A 1 100 ? 0.665 5.255 0.367 1.00 95.81 100 HIS A O 1
ATOM 774 N N . PHE A 1 101 ? 1.008 3.405 1.597 1.00 95.00 101 PHE A N 1
ATOM 775 C CA . PHE A 1 101 ? -0.163 3.588 2.450 1.00 95.00 101 PHE A CA 1
ATOM 776 C C . PHE A 1 101 ? 0.188 4.320 3.732 1.00 95.00 101 PHE A C 1
ATOM 778 O O . PHE A 1 101 ? 1.117 3.914 4.422 1.00 95.00 101 PHE A O 1
ATOM 785 N N . TRP A 1 102 ? -0.599 5.341 4.062 1.00 93.81 102 TRP A N 1
ATOM 786 C CA . TRP A 1 102 ? -0.606 6.029 5.348 1.00 93.81 102 TRP A CA 1
ATOM 787 C C . TRP A 1 102 ? -1.883 5.693 6.111 1.00 93.81 102 TRP A C 1
ATOM 789 O O . TRP A 1 102 ? -2.985 5.808 5.572 1.00 93.81 102 TRP A O 1
ATOM 799 N N . GLU A 1 103 ? -1.738 5.309 7.374 1.00 92.69 103 GLU A N 1
ATOM 800 C CA . GLU A 1 103 ? -2.865 5.062 8.261 1.00 92.69 103 GLU A CA 1
ATOM 801 C C . GLU A 1 103 ? -3.438 6.382 8.776 1.00 92.69 103 GLU A C 1
ATOM 803 O O . GLU A 1 103 ? -2.771 7.161 9.467 1.00 92.69 103 GLU A O 1
ATOM 808 N N . VAL A 1 104 ? -4.697 6.619 8.430 1.00 91.12 104 VAL A N 1
ATOM 809 C CA . VAL A 1 104 ? -5.495 7.769 8.836 1.00 91.12 104 VAL A CA 1
ATOM 810 C C . VAL A 1 104 ? -6.848 7.216 9.284 1.00 91.12 104 VAL A C 1
ATOM 812 O O . VAL A 1 104 ? -7.713 7.034 8.432 1.00 91.12 104 VAL A O 1
ATOM 815 N N . PRO A 1 105 ? -7.052 6.939 10.587 1.00 87.69 105 PRO A N 1
ATOM 816 C CA . PRO A 1 105 ? -8.237 6.231 11.091 1.00 87.69 105 PRO A CA 1
ATOM 817 C C . PRO A 1 105 ? -9.584 6.827 10.659 1.00 87.69 105 PRO A C 1
ATOM 819 O O . PRO A 1 105 ? -10.544 6.098 10.434 1.00 87.69 105 PRO A O 1
ATOM 822 N N . ASP A 1 106 ? -9.634 8.148 10.476 1.00 86.94 106 ASP A N 1
ATOM 823 C CA . ASP A 1 106 ? -10.839 8.876 10.065 1.00 86.94 106 ASP A CA 1
ATOM 824 C C . ASP A 1 106 ? -11.004 8.979 8.534 1.00 86.94 106 ASP A C 1
ATOM 826 O O . ASP A 1 106 ? -11.861 9.720 8.043 1.00 86.94 106 ASP A O 1
ATOM 830 N N . ALA A 1 107 ? -10.175 8.278 7.751 1.00 84.69 107 ALA A N 1
ATOM 831 C CA . ALA A 1 107 ? -10.285 8.253 6.299 1.00 84.69 107 ALA A CA 1
ATOM 832 C C . ALA A 1 107 ? -11.593 7.573 5.882 1.00 84.69 107 ALA A C 1
ATOM 834 O O . ALA A 1 107 ? -11.758 6.358 5.985 1.00 84.69 107 ALA A O 1
ATOM 835 N N . GLN A 1 108 ? -12.528 8.373 5.375 1.00 79.06 108 GLN A N 1
ATOM 836 C CA . GLN A 1 108 ? -13.786 7.867 4.846 1.00 79.06 108 GLN A CA 1
ATOM 837 C C . GLN A 1 108 ? -13.581 7.382 3.416 1.00 79.06 108 GLN A C 1
ATOM 839 O O . GLN A 1 108 ? -13.222 8.157 2.526 1.00 79.06 108 GLN A O 1
ATOM 844 N N . LEU A 1 109 ? -13.850 6.099 3.186 1.00 68.50 109 LEU A N 1
ATOM 845 C CA . LEU A 1 109 ? -14.086 5.612 1.837 1.00 68.50 109 LEU A CA 1
ATOM 846 C C . LEU A 1 109 ? -15.493 6.055 1.412 1.00 68.50 109 LEU A C 1
ATOM 848 O O . LEU A 1 109 ? -16.421 5.988 2.225 1.00 68.50 109 LEU A O 1
ATOM 852 N N . PRO A 1 110 ? -15.683 6.517 0.164 1.00 69.38 110 PRO A N 1
ATOM 853 C CA . PRO A 1 110 ? -17.026 6.725 -0.353 1.00 69.38 110 PRO A CA 1
ATOM 854 C C . PRO A 1 110 ? -17.816 5.409 -0.238 1.00 69.38 110 PRO A C 1
ATOM 856 O O . PRO A 1 110 ? -17.222 4.334 -0.370 1.00 69.38 110 PRO A O 1
ATOM 859 N N . PRO A 1 111 ? -19.133 5.468 0.027 1.00 70.25 111 PRO A N 1
ATOM 860 C CA . PRO A 1 111 ? -19.943 4.266 0.172 1.00 70.25 111 PRO A CA 1
ATOM 861 C C . PRO A 1 111 ? -19.804 3.383 -1.072 1.00 70.25 111 PRO A C 1
ATOM 863 O O . PRO A 1 111 ? -19.820 3.885 -2.199 1.00 70.25 111 PRO A O 1
ATOM 866 N N . SER A 1 112 ? -19.649 2.073 -0.870 1.00 68.38 112 SER A N 1
ATOM 867 C CA . SER A 1 112 ? -19.669 1.118 -1.976 1.00 68.38 112 SER A CA 1
ATOM 868 C C . SER A 1 112 ? -21.053 1.146 -2.625 1.00 68.38 112 SER A C 1
ATOM 870 O O . SER A 1 112 ? -22.055 1.048 -1.913 1.00 68.38 112 SER A O 1
ATOM 872 N N . ALA A 1 113 ? -21.083 1.333 -3.945 1.00 55.84 113 ALA A N 1
ATOM 873 C CA . ALA A 1 113 ? -22.301 1.348 -4.753 1.00 55.84 113 ALA A CA 1
ATOM 874 C C . ALA A 1 113 ? -22.997 -0.020 -4.792 1.00 55.84 113 ALA A C 1
ATOM 876 O O . ALA A 1 113 ? -22.286 -1.045 -4.669 1.00 55.84 113 ALA A O 1
#

Foldseek 3Di:
DPPPVQCPVVPPPDPDPPPPVVVVVCVPPVDPDPPPPQDPVNPDDPDAQEDEDEDLDPVVVCCCCCVVVVWDKDDWDAYPPNPKIKIFIDPPPDNRSYYIYIHDNPDDDDDDD

Radius of gyration: 17.87 Å; chains: 1; bounding box: 54×40×39 Å

InterPro domains:
  IPR004360 Glyoxalase/fosfomycin resistance/dioxygenase domain [PF00903] (47-108)
  IPR029068 Glyoxalase/Bleomycin resistance protein/Dihydroxybiphenyl dioxygenase [G3DSA:3.10.180.10] (28-111)
  IPR029068 Glyoxalase/Bleomycin resistance protein/Dihydroxybiphenyl dioxygenase [SSF54593] (41-110)
  IPR037523 Vicinal oxygen chelate (VOC), core domain [PS51819] (47-113)

pLDDT: mean 73.59, std 21.87, range [34.84, 97.56]

Organism: Ktedonosporobacter rubrisoli (NCBI:txid2509675)

Sequence (113 aa):
MDNICNSLVDCLPQRNCSALAEALFTMFTGRRKKTMNLTKADIAWQGIDHVALATPDLETTIHFYCDVLGMQAGEIFQARDGKTRHCFIKPGNTPAQGLHFWEVPDAQLPPSA